Protein AF-A0A915HJ96-F1 (afdb_monomer_lite)

Sequence (78 aa):
MHADTRRIGCGLAECSGLLHLTSGRRYILACHYSPPGNEIYVNANYAIPAFEYATAGHPVCSKCPPGTMCVNKLCRSV

Secondary structure (DSSP, 8-state):
--TT--EEEEEEEEES--TTS-SS-EEEEEEEEES--S-B-TTSSSBPPSSPPP-SSS-TTTTPPTTEEEETTEEEE-

InterPro domains:
  IPR035940 CAP superfamily [G3DSA:3.40.33.10] (1-78)
  IPR035940 CAP superfamily [SSF55797] (2-41)

Radius of gyration: 18.42 Å; chains: 1; bounding box: 40×22×48 Å

Organism: Romanomermis culicivorax (NCBI:txid13658)

Structure (mmCIF, N/CA/C/O backbone):
data_AF-A0A915HJ96-F1
#
_entry.id   AF-A0A915HJ96-F1
#
loop_
_atom_site.group_PDB
_atom_site.id
_atom_site.type_symbol
_atom_site.label_atom_id
_atom_site.label_alt_id
_atom_site.label_comp_id
_atom_site.label_asym_id
_atom_site.label_entity_id
_atom_site.label_seq_id
_atom_site.pdbx_PDB_ins_code
_atom_site.Cartn_x
_atom_site.Cartn_y
_atom_site.Cartn_z
_atom_site.occupancy
_atom_site.B_iso_or_equiv
_atom_site.auth_seq_id
_atom_site.auth_comp_id
_atom_site.auth_asym_id
_atom_site.auth_atom_id
_atom_site.pdbx_PDB_model_num
ATOM 1 N N . MET A 1 1 ? 2.081 4.955 -0.286 1.00 62.59 1 MET A N 1
ATOM 2 C C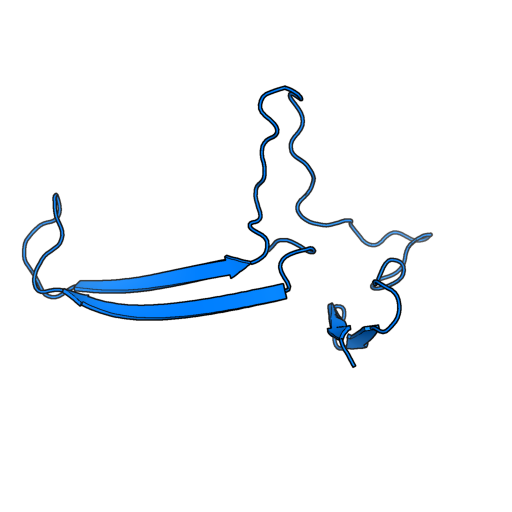A . MET A 1 1 ? 1.766 3.766 -1.108 1.00 62.59 1 MET A CA 1
ATOM 3 C C . MET A 1 1 ? 3.092 3.165 -1.537 1.00 62.59 1 MET A C 1
ATOM 5 O O . MET A 1 1 ? 3.945 3.935 -1.957 1.00 62.59 1 MET A O 1
ATOM 9 N N . HIS A 1 2 ? 3.290 1.860 -1.354 1.00 86.62 2 HIS A N 1
ATOM 10 C CA . HIS A 1 2 ? 4.540 1.166 -1.680 1.00 86.62 2 HIS A CA 1
ATOM 11 C C . HIS A 1 2 ? 4.303 0.249 -2.884 1.00 86.62 2 HIS A C 1
ATOM 13 O O . HIS A 1 2 ? 3.323 -0.493 -2.884 1.00 86.62 2 HIS A O 1
ATOM 19 N N . ALA A 1 3 ? 5.153 0.321 -3.907 1.00 88.50 3 ALA A N 1
ATOM 20 C CA . ALA A 1 3 ? 4.983 -0.371 -5.185 1.00 88.50 3 ALA A CA 1
ATOM 21 C C . ALA A 1 3 ? 5.044 -1.896 -5.040 1.00 88.50 3 ALA A C 1
ATOM 23 O O . ALA A 1 3 ? 4.345 -2.609 -5.756 1.00 88.50 3 ALA A O 1
ATOM 24 N N . ASP A 1 4 ? 5.827 -2.392 -4.081 1.00 88.88 4 ASP A N 1
ATOM 25 C CA . ASP A 1 4 ? 5.930 -3.830 -3.838 1.00 88.88 4 ASP A CA 1
ATOM 26 C C . ASP A 1 4 ? 4.778 -4.410 -3.026 1.00 88.88 4 ASP A C 1
ATOM 28 O O . ASP A 1 4 ? 4.613 -5.627 -3.026 1.00 88.88 4 ASP A O 1
ATOM 32 N N . THR A 1 5 ? 3.966 -3.587 -2.356 1.00 89.56 5 THR A N 1
ATOM 33 C CA . THR A 1 5 ? 2.816 -4.068 -1.583 1.00 89.56 5 THR A CA 1
ATOM 34 C C . THR A 1 5 ? 1.716 -4.550 -2.527 1.00 89.56 5 THR A C 1
ATOM 36 O O . THR A 1 5 ? 1.201 -3.786 -3.339 1.00 89.56 5 THR A O 1
ATOM 39 N N . ARG A 1 6 ? 1.297 -5.815 -2.386 1.00 90.44 6 ARG A N 1
ATOM 40 C CA . ARG A 1 6 ? 0.318 -6.460 -3.292 1.00 90.44 6 ARG A CA 1
ATOM 41 C C . ARG A 1 6 ? -0.959 -6.903 -2.597 1.00 90.44 6 ARG A C 1
ATOM 43 O O . ARG A 1 6 ? -1.916 -7.292 -3.260 1.00 90.44 6 ARG A O 1
ATOM 50 N N . ARG A 1 7 ? -0.969 -6.907 -1.265 1.00 91.69 7 ARG A N 1
ATOM 51 C CA . ARG A 1 7 ? -2.100 -7.362 -0.456 1.00 91.69 7 ARG A CA 1
ATOM 52 C C . ARG A 1 7 ? -2.382 -6.359 0.645 1.00 91.69 7 ARG A C 1
ATOM 54 O O . ARG A 1 7 ? -1.459 -5.833 1.264 1.00 91.69 7 ARG A O 1
ATOM 61 N N . ILE A 1 8 ? -3.667 -6.149 0.890 1.00 95.44 8 ILE A N 1
ATOM 62 C CA . ILE A 1 8 ? -4.182 -5.352 1.993 1.00 95.44 8 ILE A CA 1
ATOM 63 C C . ILE A 1 8 ? -5.313 -6.129 2.665 1.00 95.44 8 ILE A C 1
ATOM 65 O O . ILE A 1 8 ? -6.126 -6.755 1.987 1.00 95.44 8 ILE A O 1
ATOM 69 N N . GLY A 1 9 ? -5.357 -6.095 3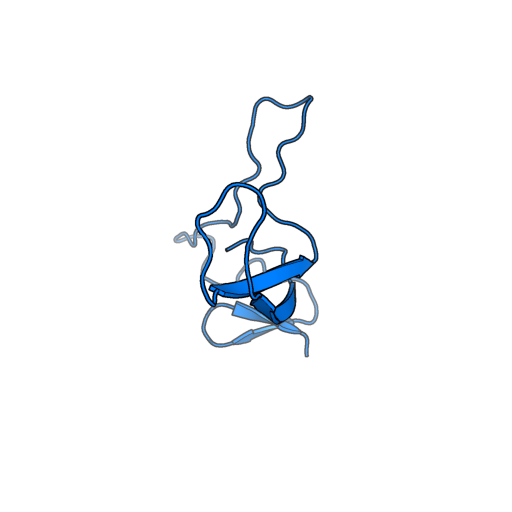.990 1.00 96.94 9 GLY A N 1
ATOM 70 C CA . GLY A 1 9 ? -6.496 -6.554 4.776 1.00 96.94 9 GLY A CA 1
ATOM 71 C C . GLY A 1 9 ? -6.822 -5.511 5.830 1.00 96.94 9 GLY A C 1
ATOM 72 O O . GLY A 1 9 ? -5.917 -5.074 6.538 1.00 96.94 9 GLY A O 1
ATOM 73 N N . CYS A 1 10 ? -8.086 -5.099 5.923 1.00 97.75 10 CYS A N 1
ATOM 74 C CA . CYS A 1 10 ? -8.527 -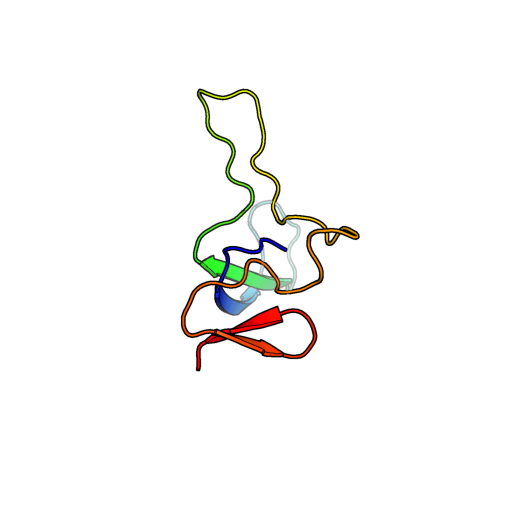4.100 6.891 1.00 97.75 10 CYS A CA 1
ATOM 75 C C . CYS A 1 10 ? -9.603 -4.667 7.819 1.00 97.75 10 CYS A C 1
ATOM 77 O O . CYS A 1 10 ? -10.420 -5.487 7.403 1.00 97.75 10 CYS A O 1
ATOM 79 N N . GLY A 1 11 ? -9.613 -4.197 9.062 1.00 97.44 11 GLY A N 1
ATOM 80 C CA . GLY A 1 11 ? -10.618 -4.515 10.068 1.00 97.44 11 GLY A CA 1
ATOM 81 C C . GLY A 1 11 ? -11.080 -3.255 10.789 1.00 97.44 11 GLY A C 1
ATOM 82 O O . GLY A 1 11 ? -10.295 -2.328 10.997 1.00 97.44 11 GLY A O 1
ATOM 83 N N . LEU A 1 12 ? -12.359 -3.233 11.159 1.00 96.00 12 LEU A N 1
ATOM 84 C CA . LEU A 1 12 ? -12.989 -2.166 11.930 1.00 96.00 12 LEU A CA 1
ATOM 85 C C . LEU A 1 12 ? -13.492 -2.745 13.253 1.00 96.00 12 LEU A C 1
ATOM 87 O O . LEU A 1 12 ? -14.158 -3.778 13.254 1.00 96.00 12 LEU A O 1
ATOM 91 N N . ALA A 1 13 ? -13.212 -2.065 14.358 1.00 93.25 13 ALA A N 1
ATOM 92 C CA . ALA A 1 13 ? -13.732 -2.421 15.672 1.00 93.25 13 ALA A CA 1
ATOM 93 C C . ALA A 1 13 ? -14.319 -1.194 16.372 1.00 93.25 13 ALA A C 1
ATOM 95 O O . ALA A 1 13 ? -13.726 -0.116 16.335 1.00 93.25 13 ALA A O 1
ATOM 96 N N . GLU A 1 14 ? -15.466 -1.366 17.028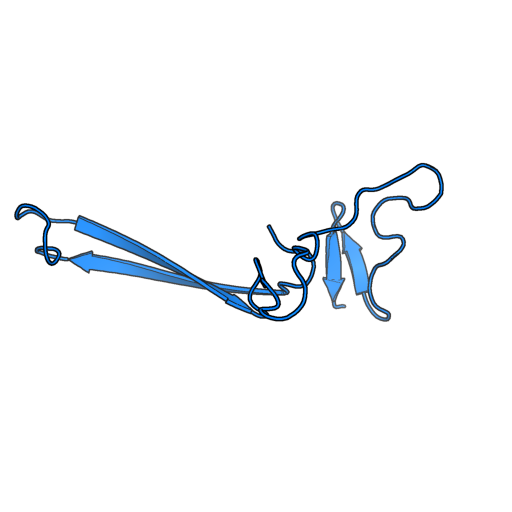 1.00 92.19 14 GLU A N 1
ATOM 97 C CA . GLU A 1 14 ? -15.972 -0.406 18.009 1.00 92.19 14 GLU A CA 1
ATOM 98 C C . GLU A 1 14 ? -15.396 -0.753 19.388 1.00 92.19 14 GLU A C 1
ATOM 100 O O . GLU A 1 14 ? -15.413 -1.907 19.816 1.00 92.19 14 GLU A O 1
ATOM 105 N N . CYS A 1 15 ? -14.876 0.245 20.094 1.00 87.81 15 CYS A N 1
ATOM 106 C CA . CYS A 1 15 ? -14.286 0.109 21.417 1.00 87.81 15 CYS A CA 1
ATOM 107 C C . CYS A 1 15 ? -14.976 1.077 22.381 1.00 87.81 15 CYS A C 1
ATOM 109 O O . CYS A 1 15 ? -15.145 2.258 22.077 1.00 87.81 15 CYS A O 1
ATOM 111 N N . SER A 1 16 ? -15.355 0.596 23.564 1.00 84.06 16 SER A N 1
ATOM 112 C CA . SER A 1 16 ? -15.959 1.412 24.632 1.00 84.06 16 SER A CA 1
ATOM 113 C C . SER A 1 16 ? -14.972 2.392 25.283 1.00 84.06 16 SER A C 1
ATOM 115 O O . SER A 1 16 ? -15.373 3.331 25.973 1.00 84.06 16 SER A O 1
ATOM 117 N N . GLY A 1 17 ? -13.680 2.179 25.049 1.00 81.12 17 GLY A N 1
ATOM 118 C CA . GLY A 1 17 ? -12.579 3.032 25.457 1.00 81.12 17 GLY A CA 1
ATOM 119 C C . GLY A 1 17 ? -11.281 2.542 24.823 1.00 81.12 17 GLY A C 1
ATOM 120 O O . GLY A 1 17 ? -11.194 1.413 24.340 1.00 81.12 17 GLY A O 1
ATOM 121 N N . LEU A 1 18 ? -10.276 3.407 24.811 1.00 78.94 18 LEU A N 1
ATOM 122 C CA . LEU A 1 18 ? -8.928 3.102 24.346 1.00 78.94 18 LEU A CA 1
ATOM 123 C C . LEU A 1 18 ? -7.948 3.436 25.468 1.00 78.94 18 LEU A C 1
ATOM 125 O O . LEU A 1 18 ? -8.126 4.437 26.164 1.00 78.94 18 LEU A O 1
ATOM 129 N N . LEU A 1 19 ? -6.918 2.608 25.644 1.00 80.75 19 LEU A N 1
ATOM 130 C CA . LEU A 1 19 ? -5.882 2.859 26.644 1.00 80.75 19 LEU A CA 1
ATOM 131 C C . LEU A 1 19 ? -5.248 4.238 26.379 1.00 80.75 19 LEU A C 1
ATOM 133 O O . LEU A 1 19 ? -4.873 4.530 25.245 1.00 80.75 19 LEU A O 1
ATOM 137 N N . HIS A 1 20 ? -5.145 5.076 27.414 1.00 78.38 20 HIS A N 1
ATOM 138 C CA . HIS A 1 20 ? -4.636 6.459 27.346 1.00 78.38 20 HIS A CA 1
ATOM 139 C C . HIS A 1 20 ? -5.506 7.479 26.584 1.00 78.38 20 HIS A C 1
ATOM 141 O O . HIS A 1 20 ? -5.051 8.591 26.320 1.00 78.38 20 HIS A O 1
ATOM 147 N N . LEU A 1 21 ? -6.760 7.151 26.267 1.00 77.81 21 LEU A N 1
ATOM 148 C CA . LEU A 1 21 ? -7.736 8.096 25.715 1.00 77.81 21 LEU A CA 1
ATOM 149 C C . LEU A 1 21 ? -8.945 8.224 26.650 1.00 77.81 21 LEU A C 1
ATOM 151 O O . LEU A 1 21 ? -9.288 7.298 27.384 1.00 77.81 21 LEU A O 1
ATOM 155 N N . THR A 1 22 ? -9.602 9.386 26.631 1.00 74.44 22 THR A N 1
ATOM 156 C CA . THR A 1 22 ? -10.827 9.621 27.409 1.00 74.44 22 THR A CA 1
ATOM 157 C C . THR A 1 22 ? -11.950 8.671 26.983 1.00 74.44 22 THR A C 1
ATOM 159 O O . THR A 1 22 ? -12.056 8.300 25.806 1.00 74.44 22 THR A O 1
ATOM 162 N N . SER A 1 23 ? -12.789 8.284 27.950 1.00 70.81 23 SER A N 1
ATOM 163 C CA . SER A 1 23 ? -13.897 7.343 27.755 1.00 70.81 23 SER A CA 1
ATOM 164 C C . SER A 1 23 ? -14.895 7.820 26.691 1.00 70.81 23 SER A C 1
ATOM 166 O O . SER A 1 23 ? -15.106 9.017 26.493 1.00 70.81 23 SER A O 1
ATOM 168 N N . GLY A 1 24 ? -15.495 6.864 25.976 1.00 73.56 24 GLY A N 1
ATOM 169 C CA . GLY A 1 24 ? -16.453 7.109 24.896 1.00 73.56 24 GLY A CA 1
ATOM 170 C C . GLY A 1 24 ? -16.352 6.046 23.802 1.00 73.56 24 GLY A C 1
ATOM 171 O O . GLY A 1 24 ? -15.308 5.416 23.652 1.00 73.56 24 GLY A O 1
ATOM 172 N N . ARG A 1 25 ? -17.427 5.849 23.025 1.00 71.94 25 ARG A N 1
ATOM 173 C CA . ARG A 1 25 ? -17.413 4.939 21.867 1.00 71.94 25 ARG A CA 1
ATOM 174 C C . ARG A 1 25 ? -16.395 5.431 20.838 1.00 71.94 25 ARG A C 1
ATOM 176 O O . ARG A 1 25 ? -16.463 6.577 20.392 1.00 71.94 25 ARG A O 1
ATOM 183 N N . ARG A 1 26 ? -15.448 4.574 20.471 1.00 84.00 26 ARG A N 1
ATOM 184 C CA . ARG A 1 26 ? -14.407 4.835 19.470 1.00 84.00 26 ARG A CA 1
ATOM 185 C C . ARG A 1 26 ? -14.471 3.769 18.393 1.00 84.00 26 ARG A C 1
ATOM 187 O O . ARG A 1 26 ? -14.786 2.625 18.684 1.00 84.00 26 ARG A O 1
ATOM 194 N N . TYR A 1 27 ? -14.108 4.139 17.174 1.00 90.12 27 TYR A N 1
ATOM 195 C CA . TYR A 1 27 ? -13.948 3.198 16.075 1.00 90.12 27 TYR A CA 1
ATOM 196 C C . TYR A 1 27 ? -12.473 3.135 15.690 1.00 90.12 27 TYR A C 1
ATOM 198 O O . TYR A 1 27 ? -11.847 4.173 15.478 1.00 90.12 27 TYR A O 1
ATOM 206 N N . ILE A 1 28 ? -11.919 1.929 15.613 1.00 91.00 28 ILE A N 1
ATOM 207 C CA . ILE A 1 28 ? -10.545 1.674 15.179 1.00 91.00 28 ILE A CA 1
ATOM 208 C C . ILE A 1 28 ? -10.602 0.998 13.821 1.00 91.00 28 ILE A C 1
ATOM 210 O O . ILE A 1 28 ? -11.116 -0.112 13.710 1.00 91.00 28 ILE A O 1
ATOM 214 N N . LEU A 1 29 ? -10.036 1.653 12.812 1.00 94.50 29 LEU A N 1
ATOM 215 C CA . LEU A 1 29 ? -9.759 1.055 11.513 1.00 94.50 29 LEU A CA 1
ATOM 216 C C . LEU A 1 29 ? -8.272 0.702 11.452 1.00 94.50 29 LEU A C 1
ATOM 218 O O . LEU A 1 29 ? -7.423 1.590 11.519 1.00 94.50 29 LEU A O 1
ATOM 222 N N . ALA A 1 30 ? -7.961 -0.581 11.304 1.00 94.94 30 ALA A N 1
ATOM 223 C CA . ALA A 1 30 ? -6.600 -1.062 11.106 1.00 94.94 30 ALA A CA 1
ATOM 224 C C . ALA A 1 30 ? -6.482 -1.717 9.729 1.00 94.94 30 ALA A C 1
ATOM 226 O O . ALA A 1 30 ? -7.344 -2.506 9.353 1.00 94.94 30 ALA A O 1
ATOM 227 N N . CYS A 1 31 ? -5.412 -1.411 8.992 1.00 96.38 31 CYS A N 1
ATOM 228 C CA . CYS A 1 31 ? -5.098 -2.038 7.709 1.00 96.38 31 CYS A CA 1
ATOM 229 C C . CYS A 1 31 ? -3.675 -2.590 7.735 1.00 96.38 31 CYS A C 1
ATOM 231 O O . CYS A 1 31 ? -2.727 -1.870 8.047 1.00 96.38 31 CYS A O 1
ATOM 233 N N . HIS A 1 32 ? -3.531 -3.865 7.391 1.00 95.44 32 HIS A N 1
ATOM 234 C CA . HIS A 1 32 ? -2.251 -4.544 7.240 1.00 95.44 32 HIS A CA 1
ATOM 235 C C . HIS A 1 32 ? -1.906 -4.670 5.759 1.00 95.44 32 HIS A C 1
ATOM 237 O O . HIS A 1 32 ? -2.778 -4.939 4.932 1.00 95.44 32 HIS A O 1
ATOM 243 N N . TYR A 1 33 ? -0.625 -4.508 5.444 1.00 93.44 33 TYR A N 1
ATOM 244 C CA . TYR A 1 33 ? -0.089 -4.486 4.086 1.00 93.44 33 TYR A CA 1
ATOM 245 C C . TYR A 1 33 ? 0.988 -5.563 3.938 1.00 93.44 33 TYR A C 1
ATOM 247 O O . TYR A 1 33 ? 1.785 -5.764 4.854 1.00 93.44 33 TYR A O 1
ATOM 255 N N . SER A 1 34 ? 1.009 -6.267 2.805 1.00 92.00 34 SER A N 1
ATOM 256 C CA . SER A 1 34 ? 1.997 -7.318 2.536 1.00 92.00 34 SER A CA 1
ATOM 257 C C . SER A 1 34 ? 2.479 -7.312 1.075 1.00 92.00 34 SER A C 1
ATOM 259 O O . SER A 1 34 ? 1.641 -7.296 0.160 1.00 92.00 34 SER A O 1
ATOM 261 N N . PRO A 1 35 ? 3.805 -7.370 0.830 1.00 91.31 35 PRO A N 1
ATOM 262 C CA . PRO A 1 35 ? 4.907 -7.095 1.769 1.00 91.31 35 PRO A CA 1
ATOM 263 C C . PRO A 1 35 ? 4.786 -5.723 2.465 1.00 91.31 35 PRO A C 1
ATOM 265 O O . PRO A 1 35 ? 4.060 -4.857 1.949 1.00 91.31 35 PRO A O 1
ATOM 268 N N . PRO A 1 36 ? 5.424 -5.532 3.639 1.00 86.88 36 PRO A N 1
ATOM 269 C CA . PRO A 1 36 ? 5.430 -4.238 4.308 1.00 86.88 36 PRO A CA 1
ATOM 270 C C . PRO A 1 36 ? 6.128 -3.196 3.428 1.00 86.88 36 PRO A C 1
ATOM 272 O O . PRO A 1 36 ? 6.986 -3.518 2.615 1.00 86.88 36 PRO A O 1
ATOM 275 N N . GLY A 1 37 ? 5.719 -1.940 3.572 1.00 85.62 37 GLY A N 1
ATOM 276 C CA . GLY A 1 37 ? 6.438 -0.813 2.988 1.00 85.62 37 GLY A CA 1
ATOM 277 C C . GLY A 1 37 ? 7.250 -0.078 4.046 1.00 85.62 37 GLY A C 1
ATOM 278 O O . GLY A 1 37 ? 7.310 -0.499 5.200 1.00 85.62 37 GLY A O 1
ATOM 279 N N . ASN A 1 38 ? 7.789 1.082 3.666 1.00 80.75 38 ASN A N 1
ATOM 280 C CA . ASN A 1 38 ? 8.545 1.972 4.554 1.00 80.75 38 ASN A CA 1
ATOM 281 C C . ASN A 1 38 ? 9.713 1.257 5.253 1.00 80.75 38 ASN A C 1
ATOM 283 O O . ASN A 1 38 ? 9.989 1.498 6.428 1.00 80.75 38 ASN A O 1
ATOM 287 N N . GLU A 1 39 ? 10.377 0.359 4.528 1.00 77.06 39 GLU A N 1
ATOM 288 C CA . GLU A 1 39 ? 11.522 -0.373 5.045 1.00 77.06 39 GLU A CA 1
ATOM 289 C C . GLU A 1 39 ? 12.720 0.573 5.213 1.00 77.06 39 GLU A C 1
ATOM 291 O O . GLU A 1 39 ? 13.143 1.256 4.276 1.00 77.06 39 GLU A O 1
ATOM 296 N N . ILE A 1 40 ? 13.267 0.607 6.429 1.00 70.94 40 ILE A N 1
ATOM 297 C CA . ILE A 1 40 ? 14.527 1.278 6.750 1.00 70.94 40 ILE A CA 1
ATOM 298 C C . ILE A 1 40 ? 15.537 0.178 7.060 1.00 70.94 40 ILE A C 1
ATOM 300 O O . ILE A 1 40 ? 15.368 -0.578 8.017 1.00 70.94 40 ILE A O 1
ATOM 304 N N . TYR A 1 41 ? 16.590 0.078 6.255 1.00 64.94 41 TYR A N 1
ATOM 305 C CA . TYR A 1 41 ? 17.651 -0.899 6.471 1.00 64.94 41 TYR A CA 1
ATOM 306 C C . TYR A 1 41 ? 18.633 -0.321 7.495 1.00 64.94 41 TYR A C 1
ATOM 308 O O . TYR A 1 41 ? 19.300 0.667 7.228 1.00 64.94 41 TYR A O 1
ATOM 316 N N . VAL A 1 42 ? 18.723 -0.925 8.684 1.00 61.31 42 VAL A N 1
ATOM 317 C CA . VAL A 1 42 ? 19.440 -0.389 9.870 1.00 61.31 42 VAL A CA 1
ATOM 318 C C . VAL A 1 42 ? 20.951 -0.170 9.631 1.00 61.31 42 VAL A C 1
ATOM 320 O O . VAL A 1 42 ? 21.623 0.535 10.375 1.00 61.31 42 VAL A O 1
ATOM 323 N N . ASN A 1 43 ? 21.487 -0.747 8.561 1.00 64.94 43 ASN A N 1
ATOM 324 C CA . ASN A 1 43 ? 22.885 -0.740 8.144 1.00 64.94 43 ASN A CA 1
ATOM 325 C C . ASN A 1 43 ? 23.142 0.098 6.874 1.00 64.94 43 ASN A C 1
ATOM 327 O O . ASN A 1 43 ? 24.296 0.293 6.497 1.00 64.94 43 ASN A O 1
ATOM 331 N N . ALA A 1 44 ? 22.095 0.628 6.237 1.00 59.12 44 ALA A N 1
ATOM 332 C CA . ALA A 1 44 ? 22.197 1.574 5.135 1.00 59.12 44 ALA A CA 1
ATOM 333 C C . ALA A 1 44 ? 21.402 2.829 5.507 1.00 59.12 44 ALA A C 1
ATOM 335 O O . ALA A 1 44 ? 20.185 2.782 5.621 1.00 59.12 44 ALA A O 1
ATOM 336 N N . ASN A 1 45 ? 22.071 3.974 5.653 1.00 59.09 45 ASN A N 1
ATOM 337 C CA . ASN A 1 45 ? 21.446 5.271 5.971 1.00 59.09 45 ASN A CA 1
ATOM 338 C C . ASN A 1 45 ? 20.498 5.804 4.864 1.00 59.09 45 ASN A C 1
ATOM 340 O O . ASN A 1 45 ? 20.241 7.004 4.789 1.00 59.09 45 ASN A O 1
ATOM 344 N N . TYR A 1 46 ? 20.007 4.938 3.978 1.00 59.69 46 TYR A N 1
ATOM 345 C CA . TYR A 1 46 ? 19.204 5.265 2.814 1.00 59.69 46 TYR A CA 1
ATOM 346 C C . TYR A 1 46 ? 17.854 4.557 2.911 1.00 59.69 46 TYR A C 1
ATOM 348 O O . TYR A 1 46 ? 17.780 3.334 3.027 1.00 59.69 46 TYR A O 1
ATOM 356 N N . ALA A 1 47 ? 16.780 5.340 2.843 1.00 66.00 47 ALA A N 1
ATOM 357 C CA . ALA A 1 47 ? 15.441 4.807 2.653 1.00 66.00 47 ALA A CA 1
ATOM 358 C C . ALA A 1 47 ? 15.320 4.273 1.220 1.00 66.00 47 ALA A C 1
ATOM 360 O O . ALA A 1 47 ? 15.623 4.995 0.265 1.00 66.00 47 ALA A O 1
ATOM 361 N N . ILE A 1 48 ? 14.862 3.030 1.063 1.00 69.69 48 ILE A N 1
ATOM 362 C CA . ILE A 1 48 ? 14.481 2.532 -0.260 1.00 69.69 48 ILE A CA 1
ATOM 363 C C . ILE A 1 48 ? 13.224 3.303 -0.686 1.00 69.69 48 ILE A C 1
ATOM 365 O O . ILE A 1 48 ? 12.272 3.399 0.097 1.00 69.69 48 ILE A O 1
ATOM 369 N N . PRO A 1 49 ? 13.207 3.913 -1.886 1.00 75.69 49 PRO A N 1
ATOM 370 C CA . PRO A 1 49 ? 12.047 4.661 -2.332 1.00 75.69 49 PRO A CA 1
ATOM 371 C C . PRO A 1 49 ? 10.843 3.728 -2.443 1.00 75.69 49 PRO A C 1
ATOM 373 O O . PRO A 1 49 ? 10.931 2.634 -2.992 1.00 75.69 49 PRO A O 1
ATOM 376 N N . ALA A 1 50 ? 9.690 4.193 -1.963 1.00 82.19 50 ALA A N 1
ATOM 377 C CA . ALA A 1 50 ? 8.467 3.400 -1.973 1.00 82.19 50 ALA A CA 1
ATOM 378 C C . ALA A 1 50 ? 7.985 3.044 -3.393 1.00 82.19 50 ALA A C 1
ATOM 380 O O . ALA A 1 50 ? 7.154 2.157 -3.546 1.00 82.19 50 ALA A O 1
ATOM 381 N N . PHE A 1 51 ? 8.445 3.760 -4.420 1.00 85.94 51 PHE A N 1
ATOM 382 C CA . PHE A 1 51 ? 8.164 3.508 -5.831 1.00 85.94 51 PHE A CA 1
ATOM 383 C C . PHE A 1 51 ? 9.177 4.256 -6.708 1.00 85.94 51 PHE A C 1
ATOM 385 O O . PHE A 1 51 ? 9.801 5.223 -6.269 1.00 85.94 51 PHE A O 1
ATOM 392 N N . GLU A 1 52 ? 9.300 3.846 -7.968 1.00 87.69 52 GLU A N 1
ATOM 393 C CA . GLU A 1 52 ? 10.057 4.588 -8.976 1.00 87.69 52 GLU A CA 1
ATOM 394 C C . GLU A 1 52 ? 9.143 5.525 -9.780 1.00 87.69 52 GLU A C 1
ATOM 396 O O . GLU A 1 52 ? 8.037 5.150 -10.176 1.00 87.69 52 GLU A O 1
ATOM 401 N N . TYR A 1 53 ? 9.608 6.749 -10.044 1.00 86.75 53 TYR A N 1
ATOM 402 C CA . TYR A 1 53 ? 8.873 7.709 -10.868 1.00 86.75 53 TYR A CA 1
ATOM 403 C C . TYR A 1 53 ? 8.977 7.360 -12.353 1.00 86.75 53 TYR A C 1
ATOM 405 O O . TYR A 1 53 ? 10.040 6.982 -12.847 1.00 86.75 53 TYR A O 1
ATOM 413 N N . ALA A 1 54 ? 7.879 7.560 -13.084 1.00 91.06 54 ALA A N 1
ATOM 414 C CA . ALA A 1 54 ? 7.910 7.490 -14.537 1.00 91.06 54 ALA A CA 1
ATOM 415 C C . ALA A 1 54 ? 8.783 8.623 -15.099 1.00 91.06 54 ALA A C 1
ATOM 417 O O . ALA A 1 54 ? 8.675 9.777 -14.684 1.00 91.06 54 ALA A O 1
ATOM 418 N N . THR A 1 55 ? 9.628 8.292 -16.068 1.00 93.00 55 THR A N 1
ATOM 419 C CA . THR A 1 55 ? 10.499 9.236 -16.782 1.00 93.00 55 THR A CA 1
ATOM 420 C C . THR A 1 55 ? 10.327 9.052 -18.288 1.00 93.00 55 THR A C 1
ATOM 422 O O . THR A 1 55 ? 9.694 8.095 -18.730 1.00 93.00 55 THR A O 1
ATOM 425 N N . ALA A 1 56 ? 10.909 9.940 -19.100 1.00 89.94 56 ALA A N 1
ATOM 426 C CA . ALA A 1 56 ? 10.837 9.820 -20.559 1.00 89.94 56 ALA A CA 1
ATOM 427 C C . ALA A 1 56 ? 11.394 8.477 -21.086 1.00 89.94 56 ALA A C 1
ATOM 429 O O . ALA A 1 56 ? 10.872 7.948 -22.062 1.00 89.94 56 ALA A O 1
ATOM 430 N N . GLY A 1 57 ? 12.411 7.906 -20.424 1.00 90.94 57 GLY A N 1
ATOM 431 C CA . GLY A 1 57 ? 12.984 6.596 -20.771 1.00 90.94 57 GLY A CA 1
ATOM 432 C C . GLY A 1 57 ? 12.311 5.398 -20.089 1.00 90.94 57 GLY A C 1
ATOM 433 O O . GLY A 1 57 ? 12.477 4.265 -20.532 1.00 90.94 57 GLY A O 1
ATOM 434 N N . HIS A 1 58 ? 11.534 5.635 -19.029 1.00 91.00 58 HIS A N 1
ATOM 435 C CA . HIS A 1 58 ? 10.828 4.603 -18.270 1.00 91.00 58 HIS A CA 1
ATOM 436 C C . HIS A 1 58 ? 9.371 5.026 -18.064 1.00 91.00 58 HIS A C 1
ATOM 438 O O . HIS A 1 58 ? 9.042 5.615 -17.027 1.00 91.00 58 HIS A O 1
ATOM 444 N N . PRO A 1 59 ? 8.497 4.789 -19.061 1.00 92.38 59 PRO A N 1
ATOM 445 C CA . PRO A 1 59 ? 7.090 5.138 -18.948 1.00 92.38 59 PRO A CA 1
ATOM 446 C C . PRO A 1 59 ? 6.393 4.299 -17.869 1.00 92.38 59 PRO A C 1
ATOM 448 O O . PRO A 1 59 ? 6.900 3.286 -17.389 1.00 92.38 59 PRO A O 1
ATOM 451 N N . VAL A 1 60 ? 5.188 4.716 -17.484 1.00 93.31 60 VAL A N 1
ATOM 452 C CA . VAL A 1 60 ? 4.356 4.000 -16.505 1.00 93.31 60 VAL A CA 1
ATOM 453 C C . VAL A 1 60 ? 4.259 2.510 -16.858 1.00 93.31 60 VAL A C 1
ATOM 455 O O . VAL A 1 60 ? 4.064 2.162 -18.019 1.00 93.31 60 VAL A O 1
ATOM 458 N N . CYS A 1 61 ? 4.376 1.640 -15.849 1.00 92.25 61 CYS A N 1
ATOM 459 C CA . CYS A 1 61 ? 4.376 0.178 -15.982 1.00 92.25 61 CYS A CA 1
ATOM 460 C C . CYS A 1 61 ? 5.569 -0.440 -16.742 1.00 92.25 61 CYS A C 1
ATOM 462 O O . CYS A 1 61 ? 5.610 -1.662 -16.877 1.00 92.25 61 CYS A O 1
ATOM 464 N N . SER A 1 62 ? 6.572 0.331 -17.189 1.00 93.50 62 SER A N 1
ATOM 465 C CA . SER A 1 62 ? 7.715 -0.226 -17.939 1.00 93.50 62 SER A CA 1
ATOM 466 C C . SER A 1 62 ? 8.571 -1.210 -17.134 1.00 93.50 62 SER A C 1
ATOM 468 O O . SER A 1 62 ? 9.353 -1.955 -17.712 1.00 93.50 62 SER A O 1
ATOM 470 N N . LYS A 1 63 ? 8.453 -1.188 -15.802 1.00 92.19 63 LYS A N 1
ATOM 471 C CA . LYS A 1 63 ? 9.154 -2.078 -14.865 1.00 92.19 63 LYS A CA 1
ATOM 472 C C . LYS A 1 63 ? 8.211 -3.045 -14.138 1.00 92.19 63 LYS A C 1
ATOM 474 O O . LYS A 1 63 ? 8.540 -3.537 -13.063 1.00 92.19 63 LYS A O 1
ATOM 479 N N . CYS A 1 64 ? 7.021 -3.301 -14.684 1.00 92.31 64 CYS A N 1
ATOM 480 C CA . CYS A 1 64 ? 6.125 -4.289 -14.095 1.00 92.31 64 CYS A CA 1
ATOM 481 C C . CYS A 1 64 ? 6.753 -5.699 -14.109 1.00 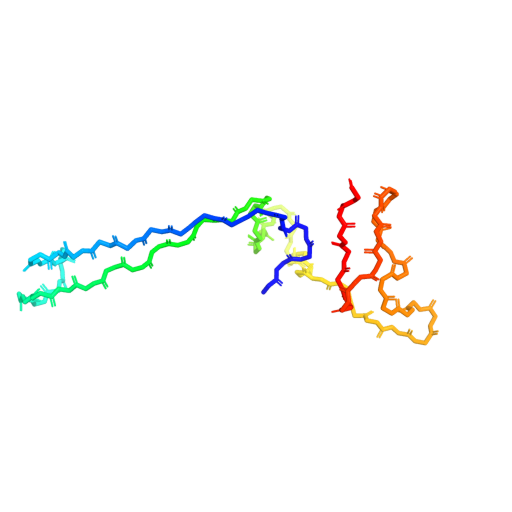92.31 64 CYS A C 1
ATOM 483 O O . CYS A 1 64 ? 7.427 -6.053 -15.079 1.00 92.31 64 CYS A O 1
ATOM 485 N N . PRO A 1 65 ? 6.518 -6.530 -13.074 1.00 91.69 65 PRO A N 1
ATOM 486 C CA . PRO A 1 65 ? 7.005 -7.905 -13.054 1.00 91.69 65 PRO A CA 1
ATOM 487 C C . PRO A 1 65 ? 6.465 -8.739 -14.233 1.00 91.69 65 PRO A C 1
ATOM 489 O O . PRO A 1 65 ? 5.337 -8.498 -14.683 1.00 91.69 65 PRO A O 1
ATOM 492 N N . PRO A 1 66 ? 7.207 -9.760 -14.702 1.00 91.19 66 PRO A N 1
ATOM 493 C CA . PRO A 1 66 ? 6.715 -10.689 -15.718 1.00 91.19 66 PRO A CA 1
ATOM 494 C C . PRO A 1 66 ? 5.384 -11.338 -15.312 1.00 91.19 66 PRO A C 1
ATOM 496 O O . PRO A 1 66 ? 5.165 -11.636 -14.139 1.00 91.19 66 PRO A O 1
ATOM 499 N N . GLY A 1 67 ? 4.494 -11.566 -16.283 1.00 90.50 67 GLY A N 1
ATOM 500 C CA . GLY A 1 67 ? 3.172 -12.161 -16.031 1.00 90.50 67 GLY A CA 1
ATOM 501 C C . GLY A 1 67 ? 2.137 -11.193 -15.441 1.00 90.50 67 GLY A C 1
ATOM 502 O O . GLY A 1 67 ? 1.096 -11.627 -14.952 1.00 90.50 67 GLY A O 1
ATOM 503 N N . THR A 1 68 ? 2.404 -9.886 -15.480 1.00 93.88 68 THR A N 1
ATOM 504 C CA . THR A 1 68 ? 1.442 -8.847 -15.089 1.00 93.88 68 THR A CA 1
ATOM 505 C C . THR A 1 68 ? 1.017 -8.001 -16.289 1.00 93.88 68 THR A C 1
ATOM 507 O O . THR A 1 68 ? 1.728 -7.905 -17.289 1.00 93.88 68 THR A O 1
ATOM 510 N N . MET A 1 69 ? -0.154 -7.375 -16.190 1.00 94.81 69 MET A N 1
ATOM 511 C CA . MET A 1 69 ? -0.669 -6.407 -17.156 1.00 94.81 69 MET A CA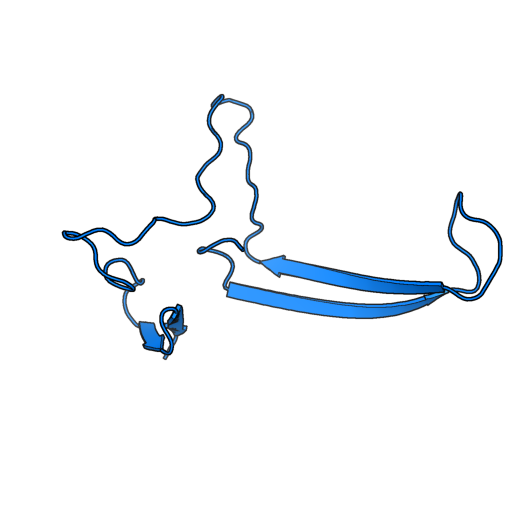 1
ATOM 512 C C . MET A 1 69 ? -0.777 -5.017 -16.534 1.00 94.81 69 MET A C 1
ATOM 514 O O . MET A 1 69 ? -1.089 -4.875 -15.352 1.00 94.81 69 MET A O 1
ATOM 518 N N . CYS A 1 70 ? -0.544 -3.980 -17.338 1.00 94.44 70 CYS A N 1
ATOM 519 C CA . CYS A 1 70 ? -0.740 -2.603 -16.900 1.00 94.44 70 CYS A CA 1
ATOM 520 C C . CYS A 1 70 ? -2.223 -2.232 -16.995 1.00 94.44 70 CYS A C 1
ATOM 522 O O . CYS A 1 70 ? -2.775 -2.123 -18.089 1.00 94.44 70 CYS A O 1
ATOM 524 N N . VAL A 1 71 ? -2.864 -2.010 -15.850 1.00 94.75 71 VAL A N 1
ATOM 525 C CA . VAL A 1 71 ? -4.271 -1.604 -15.758 1.00 94.75 71 VAL A CA 1
ATOM 526 C C . VAL A 1 71 ? -4.343 -0.341 -14.920 1.00 94.75 71 VAL A C 1
ATOM 528 O O . VAL A 1 71 ? -3.878 -0.327 -13.786 1.00 94.75 71 VAL A O 1
ATOM 531 N N . ASN A 1 72 ? -4.912 0.738 -15.464 1.00 93.81 72 ASN A N 1
ATOM 532 C CA . ASN A 1 72 ? -5.049 2.022 -14.763 1.00 93.81 72 ASN A CA 1
ATOM 533 C C . ASN A 1 72 ? -3.742 2.510 -14.115 1.00 93.81 72 ASN A C 1
ATOM 535 O O . ASN A 1 72 ? -3.756 3.011 -12.993 1.00 93.81 72 ASN A O 1
ATOM 539 N N . LYS A 1 73 ? -2.616 2.374 -14.831 1.00 92.88 73 LYS A N 1
ATOM 540 C CA . LYS A 1 73 ? -1.273 2.769 -14.365 1.00 92.88 73 LYS A CA 1
ATOM 541 C C . LYS A 1 73 ? -0.719 1.920 -13.204 1.00 92.88 73 LYS A C 1
ATOM 543 O O . LYS A 1 73 ? 0.226 2.348 -12.550 1.00 92.88 73 LYS A O 1
ATOM 548 N N . LEU A 1 74 ? -1.269 0.726 -12.969 1.00 92.25 74 LEU A N 1
ATOM 549 C CA . LEU A 1 74 ? -0.822 -0.233 -11.954 1.00 92.25 74 LEU A CA 1
ATOM 550 C C . LEU A 1 74 ? -0.511 -1.598 -12.581 1.00 92.25 74 LEU A C 1
ATOM 552 O O . LEU A 1 74 ? -1.188 -2.027 -13.517 1.00 92.25 74 LEU A O 1
ATOM 556 N N . CYS A 1 75 ? 0.482 -2.302 -12.036 1.00 93.06 75 CYS A N 1
ATOM 557 C CA . CYS A 1 75 ? 0.777 -3.681 -12.418 1.00 93.06 75 CYS A CA 1
ATOM 558 C C . CYS A 1 75 ? -0.240 -4.624 -11.760 1.00 93.06 75 CYS A C 1
ATOM 560 O O . CYS A 1 75 ? -0.329 -4.686 -10.533 1.00 93.06 75 CYS A O 1
ATOM 562 N N . ARG A 1 76 ? -0.996 -5.373 -12.563 1.00 92.31 76 ARG A N 1
ATOM 563 C CA . ARG A 1 76 ? -1.993 -6.341 -12.098 1.00 92.31 76 ARG A CA 1
ATOM 564 C C . ARG A 1 76 ? -1.599 -7.750 -12.530 1.00 92.31 76 ARG A C 1
ATOM 566 O O . ARG A 1 76 ? -1.374 -7.976 -13.715 1.00 92.31 76 ARG A O 1
ATOM 573 N N . SER A 1 77 ? -1.533 -8.686 -11.585 1.00 86.00 77 SER A N 1
ATOM 574 C CA . SER A 1 77 ? -1.371 -10.112 -11.897 1.00 86.00 77 SER A CA 1
ATOM 575 C C . SER A 1 77 ? -2.559 -10.616 -12.716 1.00 86.00 77 SER A C 1
ATOM 577 O O . SER A 1 77 ? -3.703 -10.269 -12.401 1.00 86.00 77 SER A O 1
ATOM 579 N N . VAL A 1 78 ? -2.260 -11.387 -13.763 1.00 67.81 78 VAL A N 1
ATOM 580 C CA . VAL A 1 78 ? -3.250 -12.094 -14.590 1.00 67.81 78 VAL A CA 1
ATOM 581 C C . VAL A 1 78 ? -3.776 -13.312 -13.842 1.00 67.81 78 VAL A C 1
ATOM 583 O O . VAL A 1 78 ? -2.955 -13.978 -13.171 1.00 67.81 78 VAL A O 1
#

Foldseek 3Di:
DAQPWDDKDKDKDWDQDDVPDDGHTDIDIDMDTPPDAQDDDPPDPDTDDSDDDADPVRHQCSPADPQFDQDPSHTHHD

pLDDT: mean 85.33, std 10.64, range [59.09, 97.75]